Protein AF-A0A2M8CBR3-F1 (afdb_monomer)

Foldseek 3Di:
DDKDADPVRQDIQFAQPDPPPVVQVVCVVVVHFAFDFCLSVLLRVLVVQLSVCVVVVNVVSVVLSVLLNVLLVVCVVVQEGTPVSLCVVQPPNDDPVSYDTNVRSVVSSVVSSVVVVD

Mean predicted aligned error: 2.81 Å

Radius of gyration: 16.2 Å; Cα contacts (8 Å, |Δi|>4): 142; chains: 1; bounding box: 41×26×43 Å

Nearest PDB structures (foldseek):
  5h3e-assembly1_A  TM=9.731E-01  e=1.297E-13  Mus musculus
  5h3f-assembly1_A  TM=9.825E-01  e=2.007E-13  Mus musculus
  8t7o-assembly1_B  TM=9.804E-01  e=2.740E-13  Homo sapiens
  5svn-assembly1_B  TM=9.770E-01  e=5.109E-13  Homo sapiens
  7e3n-assembly1_A-2  TM=9.873E-01  e=2.012E-12  Trypanosoma brucei brucei TREU927

Sequence (118 aa):
TSVLITPDGKTMEAEAAHGTVTRHFREHQKGKPTSTNPIASIFAWTRGLAHRGRLDNNQPLVNFALKIEKVCVDTVESGLMTKDLALIIHGKNLKKEDYLTTEGFLDALANRLQKELF

pLDDT: mean 96.68, std 2.73, range [78.06, 98.62]

Secondary structure (DSSP, 8-state):
-EEEE-TTS--EEEE-SS---HHHHHHHHTT-------HHHHHHHHHHHHHHHHHTT-HHHHHHHHHHHHHHHHHHHTT--BHHHHHHHHGGG--GGG-B-HHHHHHHHHHHHHHHH-

Structure (mmCIF, N/CA/C/O backbone):
data_AF-A0A2M8CBR3-F1
#
_entry.id   AF-A0A2M8CBR3-F1
#
loop_
_atom_site.group_PDB
_atom_site.id
_atom_site.type_symbol
_atom_site.label_atom_id
_atom_site.label_alt_id
_atom_site.label_comp_id
_atom_site.label_asym_id
_atom_site.label_entity_id
_atom_site.label_seq_id
_atom_site.pdbx_PDB_ins_code
_atom_site.Cartn_x
_atom_site.Cartn_y
_atom_site.Cartn_z
_atom_site.occupancy
_atom_site.B_iso_or_equiv
_atom_site.auth_seq_id
_atom_site.auth_comp_id
_atom_site.auth_asym_id
_atom_site.auth_atom_id
_atom_site.pdbx_PDB_model_num
ATOM 1 N N . THR A 1 1 ? 5.691 6.295 0.322 1.00 87.38 1 THR A N 1
ATOM 2 C CA . THR A 1 1 ? 6.620 5.211 -0.063 1.00 87.38 1 THR A CA 1
ATOM 3 C C . THR A 1 1 ? 7.983 5.801 -0.303 1.00 87.38 1 THR A C 1
ATOM 5 O O . THR A 1 1 ? 8.038 6.936 -0.763 1.00 87.38 1 THR A O 1
ATOM 8 N N . SER A 1 2 ? 9.035 5.076 0.066 1.00 92.94 2 SER A N 1
ATOM 9 C CA . SER A 1 2 ? 10.435 5.441 -0.168 1.00 92.94 2 SER A CA 1
ATOM 10 C C . SER A 1 2 ? 10.964 4.646 -1.359 1.00 92.94 2 SER A C 1
ATOM 12 O O . SER A 1 2 ? 10.525 3.519 -1.592 1.00 92.94 2 SER A O 1
ATOM 14 N N . VAL A 1 3 ? 11.845 5.258 -2.145 1.00 95.44 3 VAL A N 1
ATOM 15 C CA . VAL A 1 3 ? 12.482 4.620 -3.297 1.00 95.44 3 VAL A CA 1
ATOM 16 C C . VAL A 1 3 ? 13.947 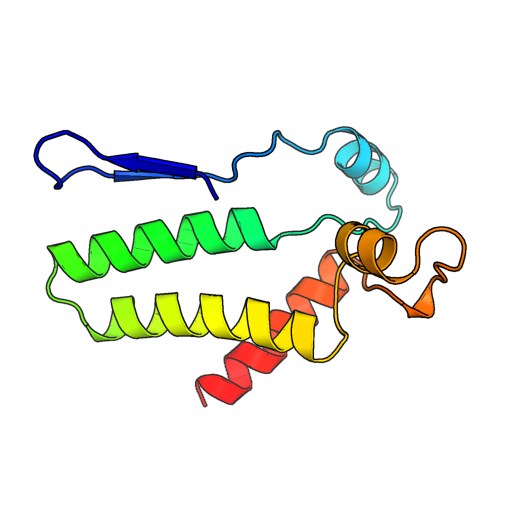5.041 -3.324 1.00 95.44 3 VAL A C 1
ATOM 18 O O . VAL A 1 3 ? 14.244 6.236 -3.376 1.00 95.44 3 VAL A O 1
ATOM 21 N N . LEU A 1 4 ? 14.848 4.065 -3.327 1.00 96.75 4 LEU A N 1
ATOM 22 C CA . LEU A 1 4 ? 16.280 4.248 -3.524 1.00 96.75 4 LEU A CA 1
ATOM 23 C C . LEU A 1 4 ? 16.638 3.841 -4.956 1.00 96.75 4 LEU A C 1
ATOM 25 O O . LEU A 1 4 ? 16.314 2.738 -5.387 1.00 96.75 4 LEU A O 1
ATOM 29 N N . ILE A 1 5 ? 17.315 4.717 -5.697 1.00 95.94 5 ILE A N 1
ATOM 30 C CA . ILE A 1 5 ? 17.729 4.476 -7.089 1.00 95.94 5 ILE A CA 1
ATOM 31 C C . ILE A 1 5 ? 19.245 4.639 -7.183 1.00 95.94 5 ILE A C 1
ATOM 33 O O . ILE A 1 5 ? 19.801 5.611 -6.668 1.00 95.94 5 ILE A O 1
ATOM 37 N N . THR A 1 6 ? 19.924 3.698 -7.840 1.00 97.00 6 THR A N 1
ATOM 38 C CA . THR A 1 6 ? 21.362 3.814 -8.119 1.00 97.00 6 THR A CA 1
ATOM 39 C C . THR A 1 6 ? 21.644 4.885 -9.177 1.00 97.00 6 THR A C 1
ATOM 41 O O . THR A 1 6 ? 20.791 5.146 -10.023 1.00 97.00 6 THR A O 1
ATOM 44 N N . PRO A 1 7 ? 22.847 5.491 -9.210 1.00 97.00 7 PRO A N 1
ATOM 45 C CA . PRO A 1 7 ? 23.160 6.562 -10.165 1.00 97.00 7 PRO A CA 1
ATOM 46 C C . PRO A 1 7 ? 22.997 6.184 -11.645 1.00 97.00 7 PRO A C 1
ATOM 48 O O . PRO A 1 7 ? 22.766 7.054 -12.477 1.00 97.00 7 PRO A O 1
ATOM 51 N N . ASP A 1 8 ? 23.106 4.895 -11.981 1.00 94.81 8 ASP A N 1
ATOM 52 C CA . ASP A 1 8 ? 22.896 4.384 -13.340 1.00 94.81 8 ASP A CA 1
ATOM 53 C C . ASP A 1 8 ? 21.411 4.240 -13.730 1.00 94.81 8 ASP A C 1
ATOM 55 O O . ASP A 1 8 ? 21.107 3.898 -14.872 1.00 94.81 8 ASP A O 1
ATOM 59 N N . GLY A 1 9 ? 20.490 4.461 -12.786 1.00 92.62 9 GLY A N 1
ATOM 60 C CA . GLY A 1 9 ? 19.044 4.346 -12.966 1.00 92.62 9 GLY A CA 1
ATOM 61 C C . GLY A 1 9 ? 18.524 2.917 -13.150 1.00 92.62 9 GLY A C 1
ATOM 62 O O . GLY A 1 9 ? 17.330 2.738 -13.389 1.00 92.62 9 GLY A O 1
ATOM 63 N N . LYS A 1 10 ? 19.380 1.889 -13.064 1.00 94.75 10 LYS A N 1
ATOM 64 C CA . LYS A 1 10 ? 19.000 0.496 -13.361 1.00 94.75 10 LYS A CA 1
ATOM 65 C C . LYS A 1 10 ? 18.526 -0.257 -12.134 1.00 94.75 10 LYS A C 1
ATOM 67 O O . LYS A 1 10 ? 17.583 -1.043 -12.230 1.00 94.75 10 LYS A O 1
ATOM 72 N N . THR A 1 11 ? 19.159 -0.025 -10.991 1.00 97.19 11 THR A N 1
ATOM 73 C CA . THR A 1 11 ? 18.820 -0.713 -9.746 1.00 97.19 11 THR A CA 1
ATOM 74 C C . THR A 1 11 ? 17.951 0.193 -8.893 1.00 97.19 11 THR A C 1
ATOM 76 O O . THR A 1 11 ? 18.250 1.372 -8.702 1.00 97.19 11 THR A O 1
ATOM 79 N N . MET A 1 12 ? 16.853 -0.369 -8.396 1.00 97.62 12 MET A N 1
ATOM 80 C CA . MET A 1 12 ? 15.911 0.338 -7.549 1.00 97.62 12 MET A CA 1
ATOM 81 C C . MET A 1 12 ? 15.471 -0.561 -6.400 1.00 97.62 12 MET A C 1
ATOM 83 O O . MET A 1 12 ? 15.156 -1.732 -6.612 1.00 97.62 12 MET A O 1
ATOM 87 N N . GLU A 1 13 ? 15.420 0.014 -5.209 1.00 97.56 13 GLU A N 1
ATOM 88 C CA . GLU A 1 13 ? 14.809 -0.557 -4.016 1.00 97.56 13 GLU A CA 1
ATOM 89 C C . GLU A 1 13 ? 13.600 0.321 -3.650 1.00 97.56 13 GLU A C 1
ATOM 91 O O . GLU A 1 13 ? 13.632 1.540 -3.833 1.00 97.56 13 GLU A O 1
ATOM 96 N N . ALA A 1 14 ? 12.489 -0.302 -3.258 1.00 97.44 14 ALA A N 1
ATOM 97 C CA . ALA A 1 14 ? 11.266 0.398 -2.892 1.00 97.44 14 ALA A CA 1
ATOM 98 C C . ALA A 1 14 ? 10.690 -0.202 -1.613 1.00 97.44 14 ALA A C 1
ATOM 100 O O . ALA A 1 14 ? 10.402 -1.398 -1.553 1.00 97.44 14 ALA A O 1
ATOM 101 N N . GLU A 1 15 ? 10.424 0.664 -0.640 1.00 96.94 15 GLU A N 1
ATOM 102 C CA . GLU A 1 15 ? 9.971 0.281 0.693 1.00 96.94 15 GLU A CA 1
ATOM 103 C C . GLU A 1 15 ? 8.855 1.199 1.209 1.00 96.94 15 GLU A C 1
ATOM 105 O O . GLU A 1 15 ? 8.615 2.324 0.743 1.00 96.94 15 GLU A O 1
ATOM 110 N N . ALA A 1 16 ? 8.157 0.728 2.240 1.00 94.94 16 ALA A N 1
ATOM 111 C CA . ALA A 1 16 ? 7.337 1.608 3.051 1.00 94.94 16 ALA A CA 1
ATOM 112 C C . ALA A 1 16 ? 8.255 2.459 3.944 1.00 94.94 16 ALA A C 1
ATOM 114 O O . ALA A 1 16 ? 9.077 1.928 4.674 1.00 94.94 16 ALA A O 1
ATOM 115 N N . ALA A 1 17 ? 8.076 3.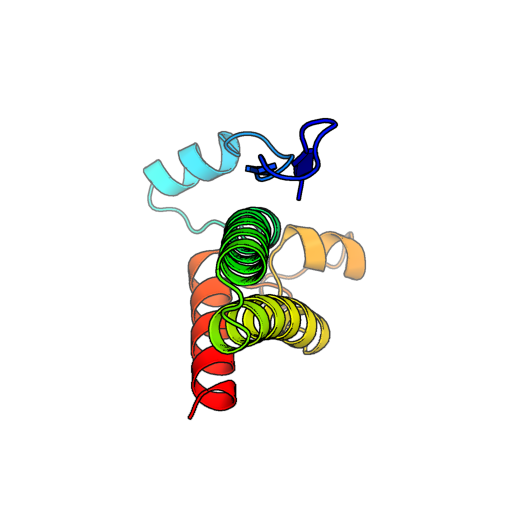782 3.944 1.00 90.50 17 ALA A N 1
ATOM 116 C CA . ALA A 1 17 ? 8.920 4.688 4.736 1.00 90.50 17 ALA A CA 1
ATOM 117 C C . ALA A 1 17 ? 8.670 4.602 6.259 1.00 90.50 17 ALA A C 1
ATOM 119 O O . ALA A 1 17 ? 9.357 5.252 7.043 1.00 90.50 17 ALA A O 1
ATOM 120 N N . HIS A 1 18 ? 7.644 3.861 6.687 1.00 93.06 18 HIS A N 1
ATOM 121 C CA . HIS A 1 18 ? 7.330 3.653 8.096 1.00 93.06 18 HIS A CA 1
ATOM 122 C C . HIS A 1 18 ? 7.938 2.340 8.606 1.00 93.06 18 HIS A C 1
ATOM 124 O O . HIS A 1 18 ? 8.125 1.390 7.853 1.00 93.06 18 HIS A O 1
ATOM 130 N N . GLY A 1 19 ? 8.160 2.247 9.919 1.00 93.88 19 GLY A N 1
ATOM 131 C CA . GLY A 1 19 ? 8.577 0.997 10.561 1.00 93.88 19 GLY A CA 1
ATOM 132 C C . GLY A 1 19 ? 7.466 -0.061 10.626 1.00 93.88 19 GLY A C 1
ATOM 133 O O . GLY A 1 19 ? 6.398 0.069 10.035 1.00 93.88 19 GLY A O 1
ATOM 134 N N . THR A 1 20 ? 7.672 -1.100 11.431 1.00 94.69 20 THR A N 1
ATOM 135 C CA . THR A 1 20 ? 6.794 -2.288 11.505 1.00 94.69 20 THR A CA 1
ATOM 136 C C . THR A 1 20 ? 5.470 -2.094 12.258 1.00 94.69 20 THR A C 1
ATOM 138 O O . THR A 1 20 ? 4.732 -3.052 12.474 1.00 94.69 20 THR A O 1
ATOM 141 N N . VAL A 1 21 ? 5.148 -0.866 12.680 1.00 95.81 21 VAL A N 1
ATOM 142 C CA . VAL A 1 21 ? 3.892 -0.522 13.375 1.00 95.81 21 VAL A CA 1
ATOM 143 C C . VAL A 1 21 ? 3.626 -1.430 14.596 1.00 95.81 21 VAL A C 1
ATOM 145 O O . VAL A 1 21 ? 2.511 -1.901 14.834 1.00 95.81 21 VAL A O 1
ATOM 148 N N . THR A 1 22 ? 4.658 -1.659 15.420 1.00 96.00 22 THR A N 1
ATOM 149 C CA . THR A 1 22 ? 4.661 -2.634 16.532 1.00 96.00 22 THR A CA 1
ATOM 150 C C . THR A 1 22 ? 3.456 -2.524 17.467 1.00 96.00 22 THR A C 1
ATOM 152 O O . THR A 1 22 ? 2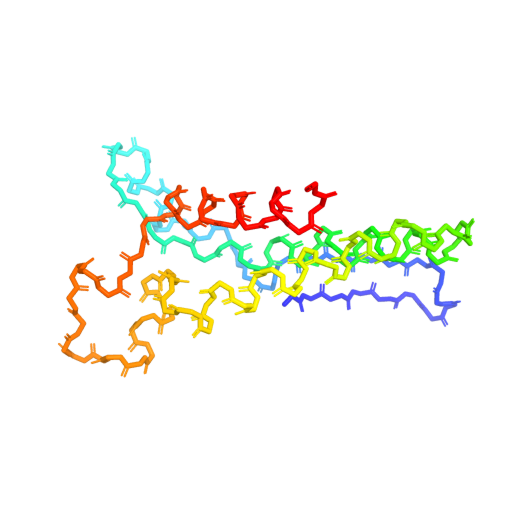.937 -3.537 17.930 1.00 96.00 22 THR A O 1
ATOM 155 N N . ARG A 1 23 ? 2.962 -1.308 17.734 1.00 95.88 23 ARG A N 1
ATOM 156 C CA . ARG A 1 23 ? 1.770 -1.103 18.572 1.00 95.88 23 ARG A CA 1
ATOM 157 C C . ARG A 1 23 ? 0.540 -1.818 18.005 1.00 95.88 23 ARG A C 1
ATOM 159 O O . ARG A 1 23 ? -0.175 -2.467 18.759 1.00 95.88 23 ARG A O 1
ATOM 166 N N . HIS A 1 24 ? 0.297 -1.708 16.699 1.00 96.75 24 HIS A N 1
ATOM 167 C CA . HIS A 1 24 ? -0.837 -2.377 16.058 1.00 96.75 24 HIS A CA 1
ATOM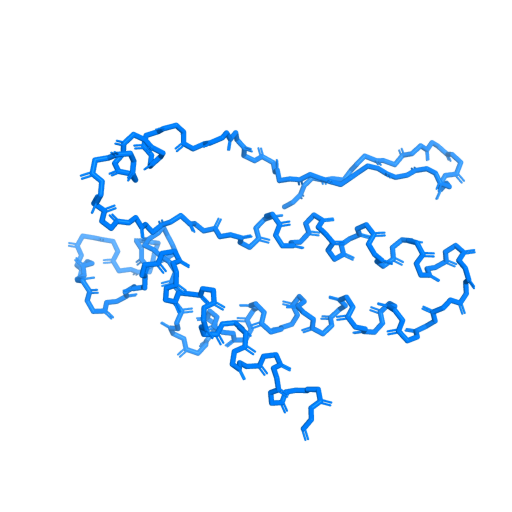 168 C C . HIS A 1 24 ? -0.602 -3.886 15.997 1.00 96.75 24 HIS A C 1
ATOM 170 O O . HIS A 1 24 ? -1.519 -4.649 16.284 1.00 96.75 24 HIS A O 1
ATOM 176 N N . PHE A 1 25 ? 0.638 -4.318 15.748 1.00 97.19 25 PHE A N 1
ATOM 177 C CA . PHE A 1 25 ? 0.992 -5.736 15.785 1.00 97.19 25 PHE A CA 1
ATOM 178 C C . PHE A 1 25 ? 0.681 -6.390 17.143 1.00 97.19 25 PHE A C 1
ATOM 180 O O . PHE A 1 25 ? 0.128 -7.484 17.189 1.00 97.19 25 PHE A O 1
ATOM 187 N N . ARG A 1 26 ? 0.950 -5.709 18.266 1.00 97.75 26 ARG A N 1
ATOM 188 C CA . ARG A 1 26 ? 0.604 -6.220 19.607 1.00 97.75 26 ARG A CA 1
ATOM 189 C C . ARG A 1 26 ? -0.901 -6.346 19.842 1.00 97.75 26 ARG A C 1
ATOM 191 O O . ARG A 1 26 ? -1.310 -7.246 20.567 1.00 97.75 26 ARG A O 1
ATOM 198 N N . GLU A 1 27 ? -1.725 -5.477 19.258 1.00 97.69 27 GLU A N 1
ATOM 199 C CA . GLU A 1 27 ? -3.185 -5.620 19.340 1.00 97.69 27 GLU A CA 1
ATOM 200 C C . GLU A 1 27 ? -3.686 -6.752 18.432 1.00 97.69 27 GLU A C 1
ATOM 202 O O . GLU A 1 27 ? -4.519 -7.546 18.867 1.00 97.69 27 GLU A O 1
ATOM 207 N N . HIS A 1 28 ? -3.102 -6.905 17.240 1.00 96.69 28 HIS A N 1
ATOM 208 C CA . HIS A 1 28 ? -3.362 -8.042 16.355 1.00 96.69 28 HIS A CA 1
ATOM 209 C C . HIS A 1 28 ? -3.044 -9.385 1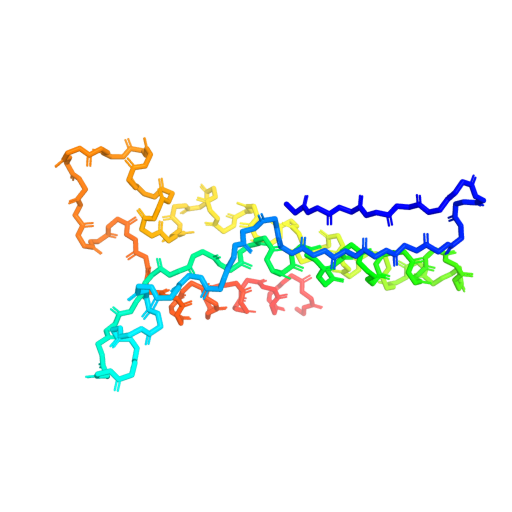7.036 1.00 96.69 28 HIS A C 1
ATOM 211 O O . HIS A 1 28 ? -3.873 -10.288 17.018 1.00 96.69 28 HIS A O 1
ATOM 217 N N . GLN A 1 29 ? -1.909 -9.501 17.739 1.00 97.44 29 GLN A N 1
ATOM 218 C CA . GLN A 1 29 ? -1.561 -10.712 18.504 1.00 97.44 29 GLN A CA 1
ATOM 219 C C . GLN A 1 29 ? -2.583 -11.072 19.594 1.00 97.44 29 GLN A C 1
ATOM 221 O O . GLN A 1 29 ? -2.682 -12.231 19.983 1.00 97.44 29 GLN A O 1
ATOM 226 N N . LYS A 1 30 ? -3.346 -10.092 20.093 1.00 97.88 30 LYS A N 1
ATOM 227 C CA . LYS A 1 30 ? -4.428 -10.302 21.069 1.00 97.88 30 LYS A CA 1
ATOM 228 C C . LYS A 1 30 ? -5.776 -10.610 20.401 1.00 97.88 30 LYS A C 1
ATOM 230 O O . LYS A 1 30 ? -6.787 -10.641 21.096 1.00 97.88 30 LYS A O 1
ATOM 235 N N . GLY A 1 31 ? -5.821 -10.757 19.075 1.00 96.25 31 GLY A N 1
ATOM 236 C CA . GLY A 1 31 ? -7.051 -10.957 18.304 1.00 96.25 31 GLY A CA 1
ATOM 237 C C . GLY A 1 31 ? -7.935 -9.711 18.201 1.00 96.25 31 GLY A C 1
ATOM 238 O O . GLY A 1 31 ? -9.120 -9.821 17.893 1.00 96.25 31 GLY A O 1
ATOM 239 N N . LYS A 1 32 ? -7.399 -8.519 18.489 1.00 96.19 32 LYS A N 1
ATOM 240 C CA . LYS A 1 32 ? -8.169 -7.275 18.410 1.00 96.19 32 LYS A CA 1
ATOM 241 C C . LYS A 1 32 ? -8.106 -6.676 17.004 1.00 96.19 32 LYS A C 1
ATOM 243 O O . LYS A 1 32 ? -7.062 -6.763 16.355 1.00 96.19 32 LYS A O 1
ATOM 248 N N . PRO A 1 33 ? -9.179 -6.001 16.555 1.00 94.06 33 PRO A N 1
ATOM 249 C CA . PRO A 1 33 ? -9.179 -5.332 15.262 1.00 94.06 33 PRO A CA 1
ATOM 250 C C . PRO A 1 33 ? -8.137 -4.209 15.225 1.00 94.06 33 PRO A C 1
ATOM 252 O O . PRO A 1 33 ? -7.967 -3.459 16.191 1.00 94.06 33 PRO A O 1
ATOM 255 N N . THR A 1 34 ? -7.472 -4.069 14.080 1.00 97.44 34 THR A N 1
ATOM 256 C CA . THR A 1 34 ? -6.513 -2.991 13.808 1.00 97.44 34 THR A CA 1
ATOM 257 C C . THR A 1 34 ? -6.958 -2.184 12.594 1.00 97.44 34 THR A C 1
ATOM 259 O O . THR A 1 34 ? -7.808 -2.621 11.825 1.00 97.44 34 THR A O 1
ATOM 262 N N . SER A 1 35 ? -6.408 -0.983 12.434 1.00 97.38 35 SER A N 1
ATOM 263 C CA . SER A 1 35 ? -6.600 -0.159 11.238 1.00 97.38 35 SER A CA 1
ATOM 264 C C . SER A 1 35 ? -5.256 0.466 10.882 1.00 97.38 35 SER A C 1
ATOM 266 O O . SER A 1 35 ? -4.940 1.597 11.250 1.00 97.38 35 SER A O 1
ATOM 268 N N . THR A 1 36 ? -4.396 -0.366 10.304 1.00 97.88 36 THR A N 1
ATOM 269 C CA . THR A 1 36 ? -3.071 0.005 9.815 1.00 97.88 36 THR A CA 1
ATOM 270 C C . THR A 1 36 ? -3.190 0.313 8.335 1.00 97.88 36 THR A C 1
ATOM 272 O O . THR A 1 36 ? -3.646 -0.535 7.578 1.00 97.88 36 THR A O 1
ATOM 275 N N . ASN A 1 37 ? -2.766 1.503 7.924 1.00 97.62 37 ASN A N 1
ATOM 276 C CA . ASN A 1 37 ? -2.781 1.913 6.526 1.00 97.62 37 ASN A CA 1
ATOM 277 C C . ASN A 1 37 ? -1.786 1.089 5.686 1.00 97.62 37 ASN A C 1
ATOM 279 O O . ASN A 1 37 ? -0.580 1.196 5.919 1.00 97.62 37 ASN A O 1
ATOM 283 N N . PRO A 1 38 ? -2.246 0.287 4.707 1.00 97.75 38 PRO A N 1
ATOM 284 C CA . PRO A 1 38 ? -1.366 -0.545 3.896 1.00 97.75 38 PRO A CA 1
ATOM 285 C C . PRO A 1 38 ? -0.843 0.168 2.639 1.00 97.75 38 PRO A C 1
ATOM 287 O O . PRO A 1 38 ? -0.028 -0.412 1.923 1.00 97.75 38 PRO A O 1
ATOM 290 N N . ILE A 1 39 ? -1.284 1.400 2.340 1.00 98.19 39 ILE A N 1
ATOM 291 C CA . ILE A 1 39 ? -1.024 2.067 1.051 1.00 98.19 39 ILE A CA 1
ATOM 292 C C . ILE A 1 39 ? 0.475 2.209 0.789 1.00 98.19 39 ILE A C 1
ATOM 294 O O . ILE A 1 39 ? 0.927 1.929 -0.317 1.00 98.19 39 ILE A O 1
ATOM 298 N N . ALA A 1 40 ? 1.272 2.587 1.793 1.00 96.88 40 ALA A N 1
ATOM 299 C CA . ALA A 1 40 ? 2.716 2.736 1.611 1.00 96.88 40 ALA A CA 1
ATOM 300 C C . ALA A 1 40 ? 3.395 1.413 1.213 1.00 96.88 40 ALA A C 1
ATOM 302 O O . ALA A 1 40 ? 4.251 1.418 0.325 1.00 96.88 40 ALA A O 1
ATOM 303 N N . SER A 1 41 ? 2.980 0.299 1.826 1.00 98.06 41 SER A N 1
ATOM 304 C CA . SER A 1 41 ? 3.455 -1.053 1.510 1.00 98.06 41 SER A CA 1
ATOM 305 C C . SER A 1 41 ? 2.982 -1.527 0.136 1.00 98.06 41 SER A C 1
ATOM 307 O O . SER A 1 41 ? 3.758 -2.125 -0.602 1.00 98.06 41 SER A O 1
ATOM 309 N N . ILE A 1 42 ? 1.738 -1.225 -0.251 1.00 98.31 42 ILE A N 1
ATOM 310 C CA . ILE A 1 42 ? 1.228 -1.514 -1.601 1.00 98.31 42 ILE A CA 1
ATOM 311 C C . ILE A 1 42 ? 2.032 -0.732 -2.641 1.00 98.31 42 ILE A C 1
ATOM 313 O O . ILE A 1 42 ? 2.474 -1.294 -3.638 1.00 98.31 42 ILE A O 1
ATOM 317 N N . PHE A 1 43 ? 2.291 0.549 -2.383 1.00 98.38 43 PHE A N 1
ATOM 318 C CA . PHE A 1 43 ? 3.061 1.388 -3.292 1.00 98.38 43 PHE A CA 1
ATOM 319 C C . PHE A 1 43 ? 4.525 0.937 -3.397 1.00 98.38 43 PHE A C 1
ATOM 321 O O . PHE A 1 43 ? 5.144 1.141 -4.435 1.00 98.38 43 PHE A O 1
ATOM 328 N N . ALA A 1 44 ? 5.096 0.304 -2.367 1.00 98.38 44 ALA A N 1
ATOM 329 C CA . ALA A 1 44 ? 6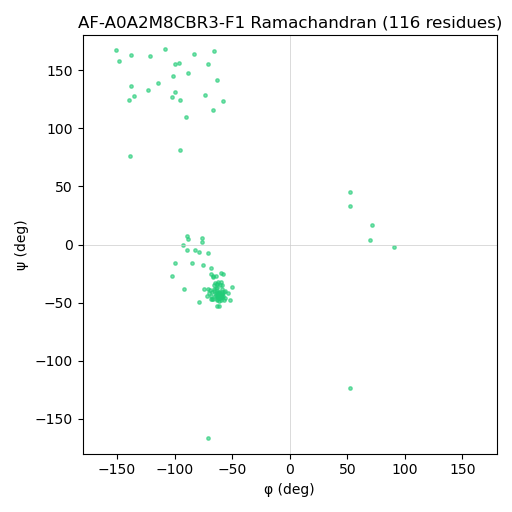.422 -0.310 -2.477 1.00 98.38 44 ALA A CA 1
ATOM 330 C C . ALA A 1 44 ? 6.425 -1.419 -3.548 1.00 98.38 44 ALA A C 1
ATOM 332 O O . ALA A 1 44 ? 7.270 -1.419 -4.447 1.00 98.38 44 ALA A O 1
ATOM 333 N N . TRP A 1 45 ? 5.405 -2.287 -3.533 1.00 98.56 45 TRP A N 1
ATOM 334 C CA . TRP A 1 45 ? 5.200 -3.304 -4.567 1.00 98.56 45 TRP A CA 1
ATOM 335 C C . TRP A 1 45 ? 4.982 -2.698 -5.953 1.00 98.56 45 TRP A C 1
ATOM 337 O O . TRP A 1 45 ? 5.679 -3.069 -6.896 1.00 98.56 45 TRP A O 1
ATOM 347 N N . THR A 1 46 ? 4.040 -1.764 -6.105 1.00 98.56 46 THR A N 1
ATOM 348 C CA . THR A 1 46 ? 3.713 -1.199 -7.426 1.00 98.56 46 THR A CA 1
ATOM 349 C C . THR A 1 46 ? 4.889 -0.434 -8.022 1.00 98.56 46 THR A C 1
ATOM 351 O O . THR A 1 46 ? 5.148 -0.564 -9.217 1.00 98.56 46 THR A O 1
ATOM 354 N N . ARG A 1 47 ? 5.667 0.297 -7.212 1.00 98.25 47 ARG A N 1
ATOM 355 C CA . ARG A 1 47 ? 6.891 0.964 -7.678 1.00 98.25 47 ARG A CA 1
ATOM 356 C C . ARG A 1 47 ? 7.902 -0.060 -8.186 1.00 98.25 47 ARG A C 1
ATOM 358 O O . ARG A 1 47 ? 8.376 0.092 -9.313 1.00 98.25 47 ARG A O 1
ATOM 365 N N . GLY A 1 48 ? 8.169 -1.120 -7.419 1.00 98.25 48 GLY A N 1
ATOM 366 C CA . GLY A 1 48 ? 9.052 -2.216 -7.833 1.00 98.25 48 GLY A CA 1
ATOM 367 C C . GLY A 1 48 ? 8.604 -2.885 -9.137 1.00 98.25 48 GLY A C 1
ATOM 368 O O . GLY A 1 48 ? 9.401 -3.031 -10.066 1.00 98.25 48 GLY A O 1
ATOM 369 N N . LEU A 1 49 ? 7.314 -3.215 -9.253 1.00 98.56 49 LEU A N 1
ATOM 370 C CA . LEU A 1 49 ? 6.734 -3.820 -10.458 1.00 98.56 49 LEU A CA 1
ATOM 371 C C . LEU A 1 49 ? 6.802 -2.887 -11.670 1.00 98.56 49 LEU A C 1
ATOM 373 O O . LEU A 1 49 ? 7.177 -3.325 -12.755 1.00 98.56 49 LEU A O 1
ATOM 377 N N . ALA A 1 50 ? 6.494 -1.601 -11.500 1.00 98.38 50 ALA A N 1
ATOM 378 C CA . ALA A 1 50 ? 6.592 -0.620 -12.575 1.00 98.38 50 ALA A CA 1
ATOM 379 C C . ALA A 1 50 ? 8.041 -0.449 -13.054 1.00 98.38 50 ALA A C 1
ATOM 381 O O . ALA A 1 50 ? 8.282 -0.301 -14.250 1.00 98.38 50 ALA A O 1
ATOM 382 N N . HIS A 1 51 ? 9.019 -0.494 -12.144 1.00 98.19 51 HIS A N 1
ATOM 383 C CA . HIS A 1 51 ? 10.434 -0.451 -12.513 1.00 98.19 51 HIS A CA 1
ATOM 384 C C . HIS A 1 51 ? 10.873 -1.701 -13.270 1.00 98.19 51 HIS A C 1
ATOM 386 O O . HIS A 1 51 ? 11.461 -1.581 -14.343 1.00 98.19 51 HIS A O 1
ATOM 392 N N . ARG A 1 52 ? 10.509 -2.893 -12.780 1.00 98.38 52 ARG A N 1
ATOM 393 C CA . ARG A 1 52 ? 10.744 -4.159 -13.492 1.00 98.38 52 ARG A CA 1
ATOM 394 C C . ARG A 1 52 ? 10.120 -4.134 -14.888 1.00 98.38 52 ARG A C 1
ATOM 396 O O . ARG A 1 52 ? 10.797 -4.437 -15.864 1.00 98.38 52 ARG A O 1
ATOM 403 N N . GLY A 1 53 ? 8.870 -3.679 -14.987 1.00 98.38 53 GLY A N 1
ATOM 404 C CA . GLY A 1 53 ? 8.157 -3.529 -16.252 1.00 98.38 53 GLY A CA 1
ATOM 405 C C . GLY A 1 53 ? 8.868 -2.598 -17.232 1.00 98.38 53 GLY A C 1
ATOM 406 O O . GLY A 1 53 ? 8.981 -2.935 -18.405 1.00 98.38 53 GLY A O 1
ATOM 407 N N . ARG A 1 54 ? 9.424 -1.471 -16.766 1.00 97.75 54 ARG A N 1
ATOM 408 C CA . ARG A 1 54 ? 10.237 -0.577 -17.609 1.0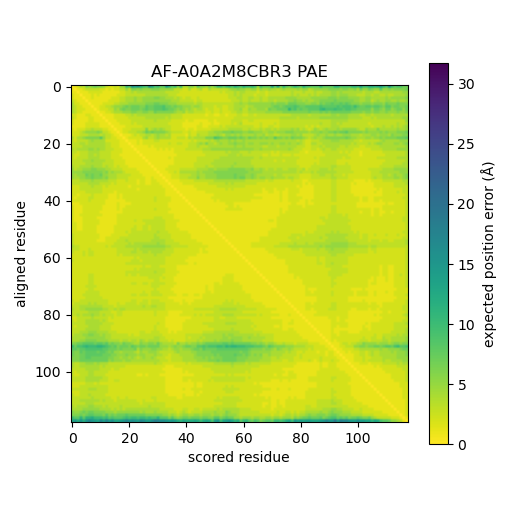0 97.75 54 ARG A CA 1
ATOM 409 C C . ARG A 1 54 ? 11.528 -1.235 -18.092 1.00 97.75 54 ARG A C 1
ATOM 411 O O . ARG A 1 54 ? 11.848 -1.113 -19.268 1.00 97.75 54 ARG A O 1
ATOM 418 N N . LEU A 1 55 ? 12.248 -1.942 -17.218 1.00 97.56 55 LEU A N 1
ATOM 419 C CA . LEU A 1 55 ? 13.484 -2.642 -17.595 1.00 97.56 55 LEU A CA 1
ATOM 420 C C . LEU A 1 55 ? 13.240 -3.742 -18.642 1.00 97.56 55 LEU A C 1
ATOM 422 O O . LEU A 1 55 ? 14.102 -3.981 -19.483 1.00 97.56 55 LEU A O 1
ATOM 426 N N . ASP A 1 56 ? 12.070 -4.381 -18.597 1.00 98.31 56 ASP A N 1
ATOM 427 C CA . ASP A 1 56 ? 11.687 -5.470 -19.505 1.00 98.31 56 ASP A CA 1
ATOM 428 C C . ASP A 1 56 ? 10.925 -4.999 -20.752 1.00 98.31 56 ASP A C 1
ATOM 430 O O . ASP A 1 56 ? 10.520 -5.826 -21.566 1.00 98.31 56 ASP A O 1
ATOM 434 N N . ASN A 1 57 ? 10.676 -3.692 -20.905 1.00 98.06 57 ASN A N 1
ATOM 435 C CA . ASN A 1 57 ? 9.736 -3.148 -21.897 1.00 98.06 57 ASN A CA 1
ATOM 436 C C . ASN A 1 57 ? 8.331 -3.799 -21.832 1.00 98.06 57 ASN A C 1
ATOM 438 O O . ASN A 1 57 ? 7.631 -3.932 -22.836 1.00 98.06 57 ASN A O 1
ATOM 442 N N . ASN A 1 58 ? 7.891 -4.194 -20.635 1.00 98.62 58 ASN A N 1
ATOM 443 C CA . ASN A 1 58 ? 6.591 -4.799 -20.363 1.00 98.62 58 ASN A CA 1
ATOM 444 C C . ASN A 1 58 ? 5.582 -3.729 -19.918 1.00 98.62 58 ASN A C 1
ATOM 446 O O . ASN A 1 58 ? 5.314 -3.536 -18.728 1.00 98.62 58 ASN A O 1
ATOM 450 N N . GLN A 1 59 ? 5.005 -3.028 -20.897 1.00 98.44 59 GLN A N 1
ATOM 451 C CA . GLN A 1 59 ? 3.986 -2.006 -20.647 1.00 98.44 59 GLN A CA 1
ATOM 452 C C . GLN A 1 59 ? 2.733 -2.538 -19.917 1.00 98.44 59 GLN A C 1
ATOM 454 O O . GLN A 1 59 ? 2.237 -1.828 -19.039 1.00 98.44 59 GLN A O 1
ATOM 459 N N . PRO A 1 60 ? 2.221 -3.759 -20.192 1.00 98.31 60 PRO A N 1
ATOM 460 C CA . PRO A 1 60 ? 1.122 -4.335 -19.413 1.00 98.31 60 PRO A CA 1
ATOM 461 C C . PRO A 1 60 ? 1.387 -4.374 -17.903 1.00 98.31 60 PRO A C 1
ATOM 463 O O . PRO A 1 60 ? 0.508 -4.005 -17.123 1.00 98.31 60 PRO A O 1
ATOM 466 N N . LEU A 1 61 ? 2.603 -4.740 -17.481 1.00 98.44 61 LEU A N 1
ATOM 467 C CA . LEU A 1 61 ? 2.974 -4.756 -16.063 1.00 98.44 61 LEU A CA 1
ATOM 468 C C . LEU A 1 61 ? 3.024 -3.346 -15.459 1.00 98.44 61 LEU A C 1
ATOM 470 O O . LEU A 1 61 ? 2.549 -3.133 -14.343 1.00 98.44 61 LEU A O 1
ATOM 474 N N . VAL A 1 62 ? 3.555 -2.371 -16.204 1.00 98.56 62 VAL A N 1
ATOM 475 C CA . VAL A 1 62 ? 3.562 -0.961 -15.781 1.00 98.56 62 VAL A CA 1
ATOM 476 C C . VAL A 1 62 ? 2.131 -0.449 -15.594 1.00 98.56 62 VAL A C 1
ATOM 478 O O . VAL A 1 62 ? 1.819 0.149 -14.566 1.00 98.56 62 VAL A O 1
ATOM 481 N N . ASN A 1 63 ? 1.243 -0.732 -16.548 1.00 97.88 63 ASN A N 1
ATOM 482 C CA . ASN A 1 63 ? -0.159 -0.320 -16.488 1.00 97.88 63 ASN A CA 1
ATOM 483 C C . ASN A 1 63 ? -0.894 -0.968 -15.309 1.00 97.88 63 ASN A C 1
ATOM 485 O O . ASN A 1 63 ? -1.663 -0.295 -14.625 1.00 97.88 63 ASN A O 1
ATOM 489 N N . PHE A 1 64 ? -0.637 -2.251 -15.042 1.00 97.94 64 PHE A N 1
ATOM 490 C CA . PHE A 1 64 ? -1.186 -2.956 -13.885 1.00 97.94 64 PHE A CA 1
ATOM 491 C C . PHE A 1 64 ? -0.763 -2.298 -12.565 1.00 97.94 64 PHE A C 1
ATOM 493 O O . PHE A 1 64 ? -1.611 -1.997 -11.725 1.00 97.94 64 PHE A O 1
ATOM 500 N N . ALA A 1 65 ? 0.529 -1.999 -12.404 1.00 98.25 65 ALA A N 1
ATOM 501 C CA . ALA A 1 65 ? 1.046 -1.338 -11.210 1.00 98.25 65 ALA A CA 1
ATOM 502 C C . ALA A 1 65 ? 0.411 0.048 -10.987 1.00 98.25 65 ALA A C 1
ATOM 504 O O . ALA A 1 65 ? -0.046 0.349 -9.885 1.00 98.25 65 ALA A O 1
ATOM 505 N N . LEU A 1 66 ? 0.315 0.868 -12.041 1.00 97.81 66 LEU A N 1
ATOM 506 C CA . LEU A 1 66 ? -0.321 2.190 -11.971 1.00 97.81 66 LEU A CA 1
ATOM 507 C C . LEU A 1 66 ? -1.826 2.103 -11.684 1.00 97.81 66 LEU A C 1
ATOM 509 O O . LEU A 1 66 ? -2.368 2.947 -10.972 1.00 97.81 66 LEU A O 1
ATOM 513 N N . LYS A 1 67 ? -2.504 1.073 -12.197 1.00 97.81 67 LYS A N 1
ATOM 514 C CA . LYS A 1 67 ? -3.924 0.840 -11.920 1.00 97.81 67 LYS A CA 1
ATOM 515 C C . LYS A 1 67 ? -4.163 0.503 -10.445 1.00 97.81 67 LYS A C 1
ATOM 517 O O . LYS A 1 67 ? -5.096 1.045 -9.863 1.00 97.81 67 LYS A O 1
ATOM 522 N N . ILE A 1 68 ? -3.299 -0.295 -9.812 1.00 98.12 68 ILE A N 1
ATOM 523 C CA . ILE A 1 68 ? -3.372 -0.548 -8.360 1.00 98.12 68 ILE A CA 1
ATOM 524 C C . ILE A 1 68 ? -3.178 0.749 -7.558 1.00 98.12 68 ILE A C 1
ATOM 526 O O . ILE A 1 68 ? -3.921 0.995 -6.606 1.00 98.12 68 ILE A O 1
ATOM 530 N N . GLU A 1 69 ? -2.215 1.597 -7.940 1.00 98.31 69 GLU A N 1
ATOM 531 C CA . GLU A 1 69 ? -2.010 2.900 -7.284 1.00 98.31 69 GLU A CA 1
ATOM 532 C C . GLU A 1 69 ? -3.265 3.773 -7.386 1.00 98.31 69 GLU A C 1
ATOM 534 O O . GLU A 1 69 ? -3.718 4.321 -6.379 1.00 98.31 69 GLU A O 1
ATOM 539 N N . LYS A 1 70 ? -3.874 3.834 -8.577 1.00 97.94 70 LYS A N 1
ATOM 540 C CA . LYS A 1 70 ? -5.126 4.561 -8.800 1.00 97.94 70 LYS A CA 1
ATOM 541 C C . LYS A 1 70 ? -6.265 4.011 -7.937 1.00 97.94 70 LYS A C 1
ATOM 543 O O . LYS A 1 70 ? -6.952 4.783 -7.281 1.00 97.94 70 LYS A O 1
ATOM 548 N N . VAL A 1 71 ? -6.423 2.688 -7.871 1.00 98.25 71 VAL A N 1
ATOM 549 C CA . VAL A 1 71 ? -7.432 2.022 -7.028 1.00 98.25 71 VAL A CA 1
ATOM 550 C C . VAL A 1 71 ? -7.298 2.424 -5.559 1.00 98.25 71 VAL A C 1
ATOM 552 O O . VAL A 1 71 ? -8.314 2.645 -4.899 1.00 98.25 71 VAL A O 1
ATOM 55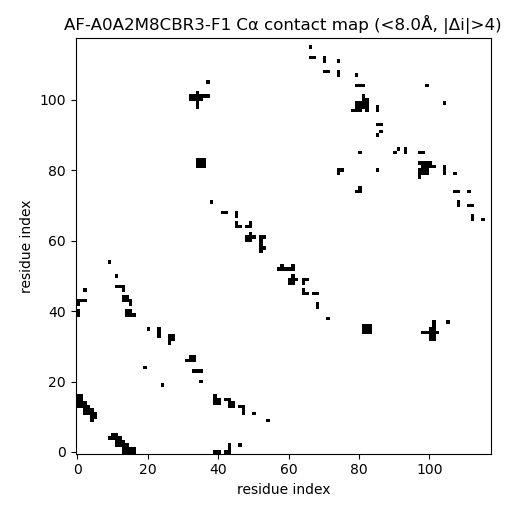5 N N . CYS A 1 72 ? -6.073 2.553 -5.043 1.00 98.31 72 CYS A N 1
ATOM 556 C CA . CYS A 1 72 ? -5.848 3.008 -3.670 1.00 98.31 72 CYS A CA 1
ATOM 557 C C . CYS A 1 72 ? -6.349 4.438 -3.453 1.00 98.31 72 CYS A C 1
ATOM 559 O O . CYS A 1 72 ? -7.065 4.688 -2.485 1.00 98.31 72 CYS A O 1
ATOM 561 N N . VAL A 1 73 ? -5.998 5.350 -4.364 1.00 98.12 73 VAL A N 1
ATOM 562 C CA . VAL A 1 73 ? -6.418 6.758 -4.306 1.00 98.12 73 VAL A CA 1
ATOM 563 C C . VAL A 1 73 ? -7.938 6.868 -4.415 1.00 98.12 73 VAL A C 1
ATOM 565 O O . VAL A 1 73 ? -8.574 7.392 -3.505 1.00 98.12 73 VAL A O 1
ATOM 568 N N . ASP A 1 74 ? -8.534 6.266 -5.445 1.00 98.12 74 ASP A N 1
ATOM 569 C CA . ASP A 1 74 ? -9.979 6.318 -5.689 1.00 98.12 74 ASP A CA 1
ATOM 570 C C . ASP A 1 74 ? -10.795 5.725 -4.525 1.00 98.12 74 ASP A C 1
ATOM 572 O O . ASP A 1 74 ? -11.927 6.134 -4.266 1.00 98.12 74 ASP A O 1
ATOM 576 N N . THR A 1 75 ? -10.252 4.720 -3.828 1.00 98.25 75 THR A N 1
ATOM 577 C CA . THR A 1 75 ? -10.916 4.107 -2.666 1.00 98.25 75 THR A CA 1
ATOM 578 C C . THR A 1 75 ? -10.974 5.085 -1.498 1.00 98.25 75 THR A C 1
ATOM 580 O O . THR A 1 75 ? -12.057 5.294 -0.947 1.00 98.25 75 THR A O 1
ATOM 583 N N . VAL A 1 76 ? -9.858 5.751 -1.189 1.00 97.94 76 VAL A N 1
ATOM 584 C CA . VAL A 1 76 ? -9.807 6.795 -0.154 1.00 97.94 76 VAL A CA 1
ATOM 585 C C . VAL A 1 76 ? -10.703 7.977 -0.520 1.00 97.94 76 VAL A C 1
ATOM 587 O O . VAL A 1 76 ? -11.486 8.424 0.314 1.00 97.94 76 VAL A O 1
ATOM 590 N N . GLU A 1 77 ? -10.656 8.442 -1.770 1.00 97.06 77 GLU A N 1
ATOM 591 C CA . GLU A 1 77 ? -11.490 9.550 -2.256 1.00 97.06 77 GLU A CA 1
ATOM 592 C C . GLU A 1 77 ? -12.989 9.215 -2.239 1.00 97.06 77 GLU A C 1
ATOM 594 O O . GLU A 1 77 ? -13.819 10.101 -2.049 1.00 97.06 77 GLU A O 1
ATOM 599 N N . SER A 1 78 ? -13.352 7.932 -2.350 1.00 96.94 78 SER A N 1
ATOM 600 C CA . SER A 1 78 ? -14.735 7.468 -2.173 1.00 96.94 78 SER A CA 1
ATOM 601 C C . SER A 1 78 ? -15.206 7.391 -0.712 1.00 96.94 78 SER A C 1
ATOM 603 O O . SER A 1 78 ? -16.328 6.961 -0.457 1.00 96.94 78 SER A O 1
ATOM 605 N N . GLY A 1 79 ? -14.362 7.790 0.246 1.00 96.56 79 GLY A N 1
ATOM 606 C CA . GLY A 1 79 ? -14.659 7.799 1.681 1.00 96.56 79 GLY A CA 1
ATOM 607 C C . GLY A 1 79 ? -14.287 6.511 2.419 1.00 96.56 79 GLY A C 1
ATOM 608 O O . GLY A 1 79 ? -14.427 6.444 3.636 1.00 96.56 79 GLY A O 1
ATOM 609 N N . LEU A 1 80 ? -13.779 5.490 1.723 1.00 98.12 80 LEU A N 1
ATOM 610 C CA . LEU A 1 80 ? -13.328 4.246 2.345 1.00 98.12 80 LEU A CA 1
ATOM 611 C C . LEU A 1 80 ? -11.848 4.374 2.699 1.00 98.12 80 LEU A C 1
ATOM 613 O O . LEU A 1 80 ? -10.998 4.387 1.816 1.00 98.12 80 LEU A O 1
ATOM 617 N N . MET A 1 81 ? -11.520 4.465 3.986 1.00 98.38 81 MET A N 1
ATOM 618 C CA . MET A 1 81 ? -10.140 4.697 4.423 1.00 98.38 81 MET A CA 1
ATOM 619 C C . MET A 1 81 ? -9.834 4.088 5.791 1.00 98.38 81 MET A C 1
ATOM 621 O O . MET A 1 81 ? -10.730 3.670 6.524 1.00 98.38 81 MET A O 1
ATOM 625 N N . THR A 1 82 ? -8.553 4.027 6.147 1.00 98.25 82 THR A N 1
ATOM 626 C CA . THR A 1 82 ? -8.091 3.587 7.469 1.00 98.25 82 THR A CA 1
ATOM 627 C C . THR A 1 82 ? -8.141 4.716 8.502 1.00 98.25 82 THR A C 1
ATOM 629 O O . THR A 1 82 ? -8.269 5.899 8.182 1.00 98.25 82 THR A O 1
ATOM 632 N N . LYS A 1 83 ? -8.056 4.341 9.781 1.00 97.75 83 LYS A N 1
ATOM 633 C CA . LYS A 1 83 ? -8.279 5.219 10.935 1.00 97.75 83 LYS A CA 1
ATOM 634 C C . LYS A 1 83 ? -7.347 6.425 10.975 1.00 97.75 83 LYS A C 1
ATOM 636 O O . LYS A 1 83 ? -7.746 7.479 11.451 1.00 97.75 83 LYS A O 1
ATOM 641 N N . ASP A 1 84 ? -6.107 6.264 10.533 1.00 97.38 84 ASP A N 1
ATOM 642 C CA . ASP A 1 84 ? -5.122 7.341 10.439 1.00 97.38 84 ASP A CA 1
ATOM 643 C C . ASP A 1 84 ? -5.562 8.439 9.464 1.00 97.38 84 ASP A C 1
ATOM 645 O O . ASP A 1 84 ? -5.472 9.613 9.811 1.00 97.38 84 ASP A O 1
ATOM 649 N N . LEU A 1 85 ? -6.105 8.075 8.298 1.00 97.31 85 LEU A N 1
ATOM 650 C CA . LEU A 1 85 ? -6.620 9.031 7.316 1.00 97.31 85 LEU A CA 1
ATOM 651 C C . LEU A 1 85 ? -7.922 9.677 7.796 1.00 97.31 85 LEU A C 1
ATOM 653 O O . LEU A 1 85 ? -8.055 10.899 7.765 1.00 97.31 85 LEU A O 1
ATOM 657 N N . ALA A 1 86 ? -8.842 8.879 8.339 1.00 97.44 86 ALA A N 1
ATOM 658 C CA . ALA A 1 86 ? -10.084 9.397 8.905 1.00 97.44 86 ALA A CA 1
ATOM 659 C C . ALA A 1 86 ? -9.823 10.372 10.067 1.00 97.44 86 ALA A C 1
ATOM 661 O O . ALA A 1 86 ? -10.521 11.373 10.217 1.00 97.44 86 ALA A O 1
ATOM 662 N N . LEU A 1 87 ? -8.781 10.129 10.873 1.00 97.31 87 LEU A N 1
ATOM 663 C CA . LEU A 1 87 ? -8.372 11.034 11.948 1.00 97.31 87 LEU A CA 1
ATOM 664 C C . LEU A 1 87 ? -7.921 12.404 11.418 1.00 97.31 87 LEU A C 1
ATOM 666 O O . LEU A 1 87 ? -8.178 13.406 12.082 1.00 97.31 87 LEU A O 1
ATOM 670 N N . ILE A 1 88 ? -7.287 12.466 10.241 1.00 97.19 88 ILE A N 1
ATOM 671 C CA . ILE A 1 88 ? -6.895 13.733 9.598 1.00 97.19 88 ILE A CA 1
ATOM 672 C C . ILE A 1 88 ? -8.138 14.541 9.198 1.00 97.19 88 ILE A C 1
ATOM 674 O O . ILE A 1 88 ? -8.149 15.758 9.362 1.00 97.19 88 ILE A O 1
ATOM 678 N N . ILE A 1 89 ? -9.189 13.871 8.717 1.00 96.31 89 ILE A N 1
ATOM 679 C CA . ILE A 1 89 ? -10.422 14.513 8.236 1.00 96.31 89 ILE A CA 1
ATOM 680 C C . ILE A 1 89 ? -11.334 14.929 9.398 1.00 96.31 89 ILE A C 1
ATOM 682 O O . ILE A 1 89 ? -11.806 16.063 9.453 1.00 96.31 89 ILE A O 1
ATOM 686 N N . HIS A 1 90 ? -11.594 14.015 10.335 1.00 95.25 90 HIS A N 1
ATOM 687 C CA . HIS A 1 90 ? -12.629 14.182 11.362 1.00 95.25 90 HIS A CA 1
ATOM 688 C C . HIS A 1 90 ? -12.081 14.639 12.722 1.00 95.25 90 HIS A C 1
ATOM 690 O O . HIS A 1 90 ? -12.843 15.106 13.576 1.00 95.25 90 HIS A O 1
ATOM 696 N N . GLY A 1 91 ? -10.769 14.528 12.954 1.00 95.94 91 GLY A N 1
ATOM 697 C CA . GLY A 1 91 ? -10.121 14.949 14.194 1.00 95.94 91 GLY A CA 1
ATOM 698 C C . GLY A 1 91 ? -10.783 14.351 15.440 1.00 95.94 91 GLY A C 1
ATOM 699 O O . GLY A 1 91 ? -10.917 13.137 15.580 1.00 95.94 91 GLY A O 1
ATOM 700 N N . LYS A 1 92 ? -11.221 15.217 16.364 1.00 94.19 92 LYS A N 1
ATOM 701 C CA . LYS A 1 92 ? -11.887 14.805 17.617 1.00 94.19 92 LYS A CA 1
ATOM 702 C C . LYS A 1 92 ? -13.271 14.184 17.407 1.00 94.19 92 LYS A C 1
ATOM 704 O O . LYS A 1 92 ? -13.740 13.481 18.295 1.00 94.19 92 LYS A O 1
ATOM 709 N N . ASN A 1 93 ? -13.905 14.435 16.264 1.00 95.56 93 ASN A N 1
ATOM 710 C CA . ASN A 1 93 ? -15.242 13.933 15.948 1.00 95.56 93 ASN A CA 1
ATOM 711 C C . ASN A 1 93 ? -15.207 12.556 15.271 1.00 95.56 93 ASN A C 1
ATOM 713 O O . ASN A 1 93 ? -16.249 12.090 14.823 1.00 95.56 93 ASN A O 1
ATOM 717 N N . LEU A 1 94 ? -14.031 11.921 15.194 1.00 96.12 94 LEU A N 1
ATOM 718 C CA . LEU A 1 94 ? -13.847 10.606 14.592 1.00 96.12 94 LEU A CA 1
ATOM 719 C C . LEU A 1 94 ? -14.729 9.550 15.269 1.00 96.12 94 LEU A C 1
ATOM 721 O O . LEU A 1 94 ? -14.598 9.268 16.464 1.00 96.12 94 LEU A O 1
ATOM 725 N N . LYS A 1 95 ? -15.556 8.893 14.467 1.00 95.69 95 LYS A N 1
ATOM 726 C CA . LYS A 1 95 ? -16.388 7.760 14.852 1.00 95.69 95 LYS A CA 1
ATOM 727 C C . LYS A 1 95 ? -15.858 6.468 14.247 1.00 95.69 95 LYS A C 1
ATOM 729 O O . LYS A 1 95 ? -14.993 6.447 13.378 1.00 95.69 95 LYS A O 1
ATOM 734 N N . LYS A 1 96 ? -16.390 5.345 14.733 1.00 93.12 96 LYS A N 1
ATOM 735 C CA . LYS A 1 96 ? -16.039 4.011 14.225 1.00 93.12 96 LYS A CA 1
ATOM 736 C C . LYS A 1 96 ? -16.535 3.772 12.791 1.00 93.12 96 LYS A C 1
ATOM 738 O O . LYS A 1 96 ? -15.950 2.955 12.101 1.00 93.12 96 LYS A O 1
ATOM 743 N N . GLU A 1 97 ? -17.588 4.471 12.374 1.00 95.44 97 GLU A N 1
ATOM 744 C CA . GLU A 1 97 ? -18.168 4.405 11.024 1.00 95.44 97 GLU A CA 1
ATOM 745 C C . GLU A 1 97 ? -17.338 5.145 9.963 1.00 95.44 97 GLU A C 1
ATOM 747 O O . GLU A 1 97 ? -17.462 4.840 8.782 1.00 95.44 97 GLU A O 1
ATOM 752 N N . ASP A 1 98 ? -16.439 6.043 10.380 1.00 96.69 98 ASP A N 1
ATOM 753 C CA . ASP A 1 98 ? -15.627 6.864 9.472 1.00 96.69 98 ASP A CA 1
ATOM 754 C C . ASP A 1 98 ? -14.385 6.126 8.932 1.00 96.69 98 ASP A C 1
ATOM 756 O O . ASP A 1 98 ? -13.627 6.683 8.139 1.00 96.69 98 ASP A O 1
ATOM 760 N N . TYR A 1 99 ? -14.107 4.899 9.394 1.00 98.06 99 TYR A N 1
ATOM 761 C CA . TYR A 1 99 ? -12.930 4.141 8.965 1.00 98.06 99 TYR A CA 1
ATOM 762 C C . TYR A 1 99 ? -13.142 2.628 8.943 1.00 98.06 99 TYR A C 1
ATOM 764 O O . TYR A 1 99 ? -13.965 2.063 9.660 1.00 98.06 99 TYR A O 1
ATOM 772 N N . LEU A 1 100 ? -12.307 1.955 8.156 1.00 98.44 100 LEU A N 1
ATOM 773 C CA . LEU A 1 100 ? -12.263 0.503 8.027 1.00 98.44 100 LEU A CA 1
ATOM 774 C C . LEU A 1 100 ? -11.135 -0.111 8.860 1.00 98.44 100 LEU A C 1
ATOM 776 O O . LEU A 1 100 ? -10.119 0.529 9.153 1.00 98.44 100 LEU A O 1
ATOM 780 N N . THR A 1 101 ? -11.286 -1.383 9.230 1.00 98.31 101 THR A N 1
ATOM 781 C CA . THR A 1 101 ? -10.151 -2.176 9.722 1.00 98.31 101 THR A CA 1
ATOM 782 C C . THR A 1 101 ? -9.131 -2.394 8.605 1.00 98.31 101 THR A C 1
ATOM 784 O O . THR A 1 101 ? -9.425 -2.160 7.433 1.00 98.31 101 THR A O 1
ATOM 787 N N . THR A 1 102 ? -7.927 -2.846 8.959 1.00 97.94 102 THR A N 1
ATOM 788 C CA . THR A 1 102 ? -6.881 -3.192 7.986 1.00 97.94 102 THR A CA 1
ATOM 789 C C . THR A 1 102 ? -7.423 -4.160 6.931 1.00 97.94 102 THR A C 1
ATOM 791 O O . THR A 1 102 ? -7.276 -3.923 5.737 1.00 97.94 102 THR A O 1
ATOM 794 N N . GLU A 1 103 ? -8.109 -5.212 7.376 1.00 97.81 103 GLU A N 1
ATOM 795 C CA . GLU A 1 103 ? -8.700 -6.247 6.529 1.00 97.81 103 GLU A CA 1
ATOM 796 C C . GLU A 1 103 ? -9.839 -5.679 5.677 1.00 97.81 103 GLU A C 1
ATOM 798 O O . GLU A 1 103 ? -9.827 -5.841 4.463 1.00 97.81 103 GLU A O 1
ATOM 803 N N . GLY A 1 104 ? -10.758 -4.910 6.274 1.00 98.19 104 GLY A N 1
ATOM 804 C CA . GLY A 1 104 ? -11.873 -4.317 5.531 1.00 98.19 104 GLY A CA 1
ATOM 805 C C . GLY A 1 104 ? -11.420 -3.324 4.458 1.00 98.19 104 GLY A C 1
ATOM 806 O O . GLY A 1 104 ? -12.023 -3.246 3.389 1.00 98.19 104 GLY A O 1
ATOM 807 N N . PHE A 1 105 ? -10.338 -2.581 4.706 1.00 98.44 105 PHE A N 1
ATOM 808 C CA . PHE A 1 105 ? -9.755 -1.702 3.697 1.00 98.44 105 PHE A CA 1
ATOM 809 C C . PHE A 1 105 ? -9.076 -2.499 2.574 1.00 98.44 105 PHE A C 1
ATOM 811 O O . PHE A 1 105 ? -9.269 -2.171 1.406 1.00 98.44 105 PHE A O 1
ATOM 818 N N . LEU A 1 106 ? -8.343 -3.573 2.892 1.00 98.31 106 LEU A N 1
ATOM 819 C CA . LEU A 1 106 ? -7.767 -4.468 1.879 1.00 98.31 1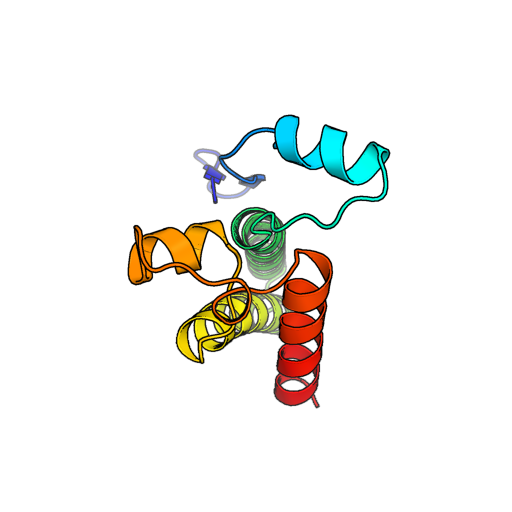06 LEU A CA 1
ATOM 820 C C . LEU A 1 106 ? -8.849 -5.131 1.012 1.00 98.31 106 LEU A C 1
ATOM 822 O O . LEU A 1 106 ? -8.692 -5.180 -0.207 1.00 98.31 106 LEU A O 1
ATOM 826 N N . ASP A 1 107 ? -9.964 -5.556 1.606 1.00 98.38 107 ASP A N 1
ATOM 827 C CA . ASP A 1 107 ? -11.108 -6.110 0.874 1.00 98.38 107 ASP A CA 1
ATOM 828 C C . ASP A 1 107 ? -11.740 -5.066 -0.057 1.00 98.38 107 ASP A C 1
ATOM 830 O O . ASP A 1 107 ? -12.062 -5.361 -1.209 1.00 98.38 107 ASP A O 1
ATOM 834 N N . ALA A 1 108 ? -11.892 -3.819 0.401 1.00 98.19 108 ALA A N 1
ATOM 835 C CA . ALA A 1 108 ? -12.393 -2.725 -0.432 1.00 98.19 108 ALA A CA 1
ATOM 836 C C . ALA A 1 108 ? -11.484 -2.468 -1.648 1.00 98.19 108 ALA A C 1
ATOM 838 O O . ALA A 1 108 ? -11.981 -2.327 -2.770 1.00 98.19 108 ALA A O 1
ATOM 839 N N . LEU A 1 109 ? -10.162 -2.471 -1.441 1.00 98.19 109 LEU A N 1
ATOM 840 C CA . LEU A 1 109 ? -9.178 -2.348 -2.518 1.00 98.19 109 LEU A CA 1
ATOM 841 C C . LEU A 1 109 ? -9.256 -3.522 -3.498 1.00 98.19 109 LEU A C 1
ATOM 843 O O . LEU A 1 109 ? -9.288 -3.295 -4.706 1.00 98.19 109 LEU A O 1
ATOM 847 N N . ALA A 1 110 ? -9.319 -4.760 -3.000 1.00 97.25 110 ALA A N 1
ATOM 848 C CA . ALA A 1 110 ? -9.403 -5.959 -3.832 1.00 97.25 110 ALA A CA 1
ATOM 849 C C . ALA A 1 110 ? -10.676 -5.962 -4.693 1.00 97.25 110 ALA A C 1
ATOM 851 O O . ALA A 1 110 ? -10.607 -6.176 -5.903 1.00 97.25 110 ALA A O 1
ATOM 852 N N . ASN A 1 111 ? -11.822 -5.629 -4.093 1.00 97.19 111 ASN A N 1
ATOM 853 C CA . ASN A 1 111 ? -13.102 -5.535 -4.791 1.00 97.19 111 ASN A CA 1
ATOM 854 C C . ASN A 1 111 ? -13.093 -4.460 -5.885 1.00 97.19 111 ASN A C 1
ATOM 856 O O . ASN A 1 111 ? -13.629 -4.679 -6.972 1.00 97.19 111 ASN A O 1
ATOM 860 N N . ARG A 1 112 ? -12.500 -3.287 -5.621 1.00 97.19 112 ARG A N 1
ATOM 861 C CA . ARG A 1 112 ? -12.374 -2.232 -6.638 1.00 97.19 112 ARG A CA 1
ATOM 862 C C . ARG A 1 112 ? -11.403 -2.649 -7.740 1.00 97.19 112 ARG A C 1
ATOM 864 O O . ARG A 1 112 ? -11.727 -2.486 -8.910 1.00 97.19 112 ARG A O 1
ATOM 871 N N . LEU A 1 113 ? -10.257 -3.226 -7.383 1.00 95.56 113 LEU A N 1
ATOM 872 C CA . LEU A 1 113 ? -9.273 -3.701 -8.353 1.00 95.56 113 LEU A CA 1
ATOM 873 C C . LEU A 1 113 ? -9.870 -4.750 -9.294 1.00 95.56 113 LEU A C 1
ATOM 875 O O . LEU A 1 113 ? -9.645 -4.676 -10.496 1.00 95.56 113 LEU A O 1
ATOM 879 N N . GLN A 1 114 ? -10.661 -5.689 -8.771 1.00 94.94 114 GLN A N 1
ATOM 880 C CA . GLN A 1 114 ? -11.315 -6.710 -9.585 1.00 94.94 114 GLN A CA 1
ATOM 881 C C . GLN A 1 114 ? -12.241 -6.092 -10.642 1.00 94.94 114 GLN A C 1
ATOM 883 O O . GLN A 1 114 ? -12.154 -6.482 -11.799 1.00 94.94 114 GLN A O 1
ATOM 888 N N . LYS A 1 115 ? -13.049 -5.089 -10.271 1.00 94.31 115 LYS A N 1
ATOM 889 C CA . LYS A 1 115 ? -13.942 -4.357 -11.194 1.00 94.31 115 LYS A CA 1
ATOM 890 C C . LYS A 1 115 ? -13.204 -3.516 -12.238 1.00 94.31 115 LYS A C 1
ATOM 892 O O . LYS A 1 115 ? -13.748 -3.202 -13.285 1.00 94.31 115 LYS A O 1
ATOM 897 N N . GLU A 1 116 ? -11.990 -3.076 -11.924 1.00 90.44 116 GLU A N 1
ATOM 898 C CA . GLU A 1 116 ? -11.156 -2.287 -12.840 1.00 90.44 116 GLU A CA 1
ATOM 899 C C . GLU A 1 116 ? -10.351 -3.169 -13.809 1.00 90.44 116 GLU A C 1
ATOM 901 O O . GLU A 1 116 ? -9.787 -2.664 -14.788 1.00 90.44 116 GLU A O 1
ATOM 906 N N . LEU A 1 117 ? -10.238 -4.470 -13.521 1.00 85.81 117 LEU A N 1
ATOM 907 C CA . LEU A 1 117 ? -9.512 -5.448 -14.333 1.00 85.81 117 LEU A CA 1
ATOM 908 C C . LEU A 1 117 ? -10.430 -6.332 -15.191 1.00 85.81 117 LEU A C 1
ATOM 910 O O . LEU A 1 117 ? -9.970 -6.789 -16.238 1.00 85.81 117 LEU A O 1
ATOM 914 N N . PHE A 1 118 ? -11.677 -6.560 -14.768 1.00 78.06 118 PHE A N 1
ATOM 915 C CA . PHE A 1 118 ? -12.665 -7.437 -15.409 1.00 78.06 118 PHE A CA 1
ATOM 916 C C . PHE A 1 118 ? -14.041 -6.773 -15.448 1.00 78.06 118 PHE A C 1
ATOM 918 O O . PHE A 1 118 ? -14.770 -7.028 -16.432 1.00 78.06 118 PHE A O 1
#

Solvent-accessible surface area (backbone atoms only — not comparable to full-atom values): 6564 Å² total; per-residue (Å²): 94,40,74,51,69,45,96,85,70,78,53,73,49,52,37,43,77,64,80,86,54,60,73,54,50,58,39,45,77,71,74,40,92,46,43,59,75,56,62,35,53,52,45,12,51,29,51,46,43,28,51,52,15,60,78,66,72,34,61,70,48,28,53,51,23,54,49,53,56,48,41,54,51,55,37,41,75,72,62,53,33,29,44,68,60,32,37,73,76,42,49,91,73,56,54,77,88,53,32,32,39,37,65,56,42,51,51,54,44,52,57,50,44,50,66,77,73,105